Protein AF-A0A6N8U1L9-F1 (afdb_monomer_lite)

pLDDT: mean 77.26, std 10.31, range [38.34, 92.69]

Secondary structure (DSSP, 8-state):
-HHHHHHHHHHHHHHHHHHHHHHHHH---SS--HHHHHHHHHHHHHHHHHGGGGGSS--HHHHHHHHHHHHHHHHHHHHHHTTSS-S-HHHHHHHHHHHHHHHHHHHHHHHHHHHHHHHHHHHHHTT-

Organism: NCBI:txid157225

Structure (mmCIF, N/CA/C/O backbone):
data_AF-A0A6N8U1L9-F1
#
_entry.id   AF-A0A6N8U1L9-F1
#
loop_
_atom_site.group_PDB
_atom_site.id
_atom_site.type_symbol
_atom_site.label_atom_id
_atom_site.label_alt_id
_atom_site.label_comp_id
_atom_site.label_asym_id
_atom_site.label_entity_id
_atom_site.label_seq_id
_atom_site.pdbx_PDB_ins_code
_atom_site.Cartn_x
_atom_site.Cartn_y
_atom_site.Cartn_z
_atom_site.occupancy
_atom_site.B_iso_or_equiv
_atom_site.auth_seq_id
_atom_site.auth_comp_id
_atom_site.auth_asym_id
_atom_site.auth_atom_id
_atom_site.pdbx_PDB_model_num
ATOM 1 N N . MET A 1 1 ? -19.283 13.752 7.484 1.00 38.34 1 MET A N 1
ATOM 2 C CA . MET A 1 1 ? -18.291 14.531 6.699 1.00 38.34 1 MET A CA 1
ATOM 3 C C . MET A 1 1 ? -16.903 14.582 7.337 1.00 38.34 1 MET A C 1
ATOM 5 O O . MET A 1 1 ? -15.953 14.319 6.615 1.00 38.34 1 MET A O 1
ATOM 9 N N . LYS A 1 2 ? -16.750 14.843 8.652 1.00 42.00 2 LYS A N 1
ATOM 10 C CA . LYS A 1 2 ? -15.425 14.837 9.319 1.00 42.00 2 LYS A CA 1
ATOM 11 C C . LYS A 1 2 ? -14.634 13.526 9.140 1.00 42.00 2 LYS A C 1
ATOM 13 O O . LYS A 1 2 ? -13.433 13.590 8.924 1.00 42.00 2 LYS A O 1
ATOM 18 N N . SER A 1 3 ? -15.294 12.362 9.165 1.00 56.94 3 SER A N 1
ATOM 19 C CA . SER A 1 3 ? -14.620 11.066 8.975 1.00 56.94 3 SER A CA 1
ATOM 20 C C . SER A 1 3 ? -14.092 10.869 7.550 1.00 56.94 3 SER A C 1
ATOM 22 O O . SER A 1 3 ? -12.941 10.497 7.378 1.00 56.94 3 SER A O 1
ATOM 24 N N . LEU A 1 4 ? -14.896 11.180 6.527 1.00 53.09 4 LEU A N 1
ATOM 25 C CA . LEU A 1 4 ? -14.529 10.980 5.119 1.00 53.09 4 LEU A CA 1
ATOM 26 C C . LEU A 1 4 ? -13.316 11.831 4.707 1.00 53.09 4 LEU A C 1
ATOM 28 O O . LEU A 1 4 ? -12.383 11.317 4.102 1.00 53.09 4 LEU A O 1
ATOM 32 N N . ILE A 1 5 ? -13.298 13.111 5.100 1.00 59.31 5 ILE A N 1
ATOM 33 C CA . ILE A 1 5 ? -12.166 14.020 4.849 1.00 59.31 5 ILE A CA 1
ATOM 34 C C . ILE A 1 5 ? -10.909 13.514 5.562 1.00 59.31 5 ILE A C 1
ATOM 36 O O . ILE A 1 5 ? -9.826 13.525 4.986 1.00 59.31 5 ILE A O 1
ATOM 40 N N . SER A 1 6 ? -11.055 13.010 6.791 1.00 60.03 6 SER A N 1
ATOM 41 C CA . SER A 1 6 ? -9.937 12.436 7.539 1.00 60.03 6 SER A CA 1
ATOM 42 C C . SER A 1 6 ? -9.358 11.187 6.866 1.00 60.03 6 SER A C 1
ATOM 44 O O . SER A 1 6 ? -8.142 11.019 6.875 1.00 60.03 6 SER A O 1
ATOM 46 N N . TYR A 1 7 ? -10.190 10.335 6.256 1.00 62.62 7 TYR A N 1
ATOM 47 C CA . TYR A 1 7 ? -9.720 9.168 5.498 1.00 62.62 7 TYR A CA 1
ATOM 48 C C . TYR A 1 7 ? -9.002 9.557 4.204 1.00 62.62 7 TYR A C 1
ATOM 50 O O . TYR A 1 7 ? -7.970 8.969 3.888 1.00 62.62 7 TYR A O 1
ATOM 58 N N . VAL A 1 8 ? -9.503 10.566 3.485 1.00 63.28 8 VAL A N 1
ATOM 59 C CA . VAL A 1 8 ? -8.842 11.095 2.281 1.00 63.28 8 VAL A CA 1
ATOM 60 C C . VAL A 1 8 ? -7.485 11.703 2.634 1.00 63.28 8 VAL A C 1
ATOM 62 O O . VAL A 1 8 ? -6.489 11.371 2.001 1.00 63.28 8 VAL A O 1
ATOM 65 N N . LEU A 1 9 ? -7.413 12.520 3.690 1.00 63.56 9 LEU A N 1
ATOM 66 C CA . LEU A 1 9 ? -6.152 13.105 4.157 1.00 63.56 9 LEU A CA 1
ATOM 67 C C . LEU A 1 9 ? -5.156 12.034 4.615 1.00 63.56 9 LEU A C 1
ATOM 69 O O . LEU A 1 9 ? -3.990 12.087 4.234 1.00 63.56 9 LEU A O 1
ATOM 73 N N . ALA A 1 10 ? -5.610 11.031 5.372 1.00 65.06 10 ALA A N 1
ATOM 74 C CA . ALA A 1 10 ? -4.758 9.919 5.791 1.00 65.06 10 ALA A CA 1
ATOM 75 C C . ALA A 1 10 ? -4.216 9.135 4.586 1.00 65.06 10 ALA A C 1
ATOM 77 O O . ALA A 1 10 ? -3.025 8.840 4.528 1.00 65.06 10 ALA A O 1
ATOM 78 N N . SER A 1 11 ? -5.066 8.858 3.596 1.00 66.00 11 SER A N 1
ATOM 79 C CA . SER A 1 11 ? -4.674 8.233 2.330 1.00 66.00 11 SER A CA 1
ATOM 80 C C . SER A 1 11 ? -3.624 9.070 1.580 1.00 66.00 11 SER A C 1
ATOM 82 O O . SER A 1 11 ? -2.587 8.533 1.193 1.00 66.00 11 SER A O 1
ATOM 84 N N . MET A 1 12 ? -3.817 10.387 1.456 1.00 68.38 12 MET A N 1
ATOM 85 C CA . MET A 1 12 ? -2.845 11.288 0.821 1.00 68.38 12 MET A CA 1
ATOM 86 C C . MET A 1 12 ? -1.502 11.333 1.565 1.00 68.38 12 MET A C 1
ATOM 88 O O . MET A 1 12 ? -0.446 11.343 0.927 1.00 68.38 12 MET A O 1
ATOM 92 N N . CYS A 1 13 ? -1.516 11.323 2.902 1.00 70.38 13 CYS A N 1
ATOM 93 C CA . CYS A 1 13 ? -0.300 11.250 3.713 1.00 70.38 13 CYS A CA 1
ATOM 94 C C . CYS A 1 13 ? 0.445 9.924 3.504 1.00 70.38 13 CYS A C 1
ATOM 96 O O . CYS A 1 13 ? 1.662 9.942 3.334 1.00 70.38 13 CYS A O 1
ATOM 98 N N . ILE A 1 14 ? -0.273 8.795 3.455 1.00 70.69 14 ILE A N 1
ATOM 99 C CA . ILE A 1 14 ? 0.311 7.472 3.169 1.00 70.69 14 ILE A CA 1
ATOM 100 C C . ILE A 1 14 ? 0.961 7.468 1.782 1.00 70.69 14 ILE A C 1
ATOM 102 O O . ILE A 1 14 ? 2.104 7.041 1.639 1.00 70.69 14 ILE A O 1
ATOM 106 N N . GLY A 1 15 ? 0.273 8.016 0.782 1.00 71.38 15 GLY A N 1
ATOM 107 C CA . GLY A 1 15 ? 0.808 8.177 -0.566 1.00 71.38 15 GLY A CA 1
ATOM 108 C C . GLY A 1 15 ? 2.089 8.980 -0.632 1.00 71.38 15 GLY A C 1
ATOM 109 O O . GLY A 1 15 ? 3.082 8.554 -1.218 1.00 71.38 15 GLY A O 1
ATOM 110 N N . SER A 1 16 ? 2.066 10.140 0.018 1.00 72.75 16 SER A N 1
ATOM 111 C CA . SER A 1 16 ? 3.205 11.056 0.070 1.00 72.75 16 SER A CA 1
ATOM 112 C C . SER A 1 16 ? 4.400 10.425 0.789 1.00 72.75 16 SER A C 1
ATOM 114 O O . SER A 1 16 ? 5.539 10.605 0.365 1.00 72.75 16 SER A O 1
ATOM 116 N N . PHE A 1 17 ? 4.148 9.635 1.836 1.00 76.12 17 PHE A N 1
ATOM 117 C CA . PHE A 1 17 ? 5.180 8.888 2.551 1.00 76.12 17 PHE A CA 1
ATOM 118 C C . PHE A 1 17 ? 5.800 7.779 1.691 1.00 76.12 17 PHE A C 1
ATOM 120 O O . PHE A 1 17 ? 7.022 7.661 1.635 1.00 76.12 17 PHE A O 1
ATOM 127 N N . ILE A 1 18 ? 4.982 7.010 0.964 1.00 70.06 18 ILE A N 1
ATOM 128 C CA . ILE A 1 18 ? 5.477 5.969 0.049 1.00 70.06 18 ILE A CA 1
ATOM 129 C C . ILE A 1 18 ? 6.320 6.592 -1.072 1.00 70.06 18 ILE A C 1
ATOM 131 O O . ILE A 1 18 ? 7.397 6.089 -1.379 1.00 70.06 18 ILE A O 1
ATOM 135 N N . TYR A 1 19 ? 5.890 7.723 -1.632 1.00 73.25 19 TYR A N 1
ATOM 136 C CA . TYR A 1 19 ? 6.668 8.452 -2.637 1.00 73.25 19 TYR A CA 1
ATOM 137 C C . TYR A 1 19 ? 8.019 8.948 -2.109 1.00 73.25 19 TYR A C 1
ATOM 139 O O . TYR A 1 19 ? 9.027 8.833 -2.803 1.00 73.25 19 TYR A O 1
ATOM 147 N N . LEU A 1 20 ? 8.061 9.444 -0.868 1.00 76.44 20 LEU A N 1
ATOM 148 C CA . LEU A 1 20 ? 9.310 9.807 -0.193 1.00 76.44 20 LEU A CA 1
ATOM 149 C C . LEU A 1 20 ? 10.259 8.610 -0.064 1.00 76.44 20 LEU A C 1
ATOM 151 O O . LEU A 1 20 ? 11.445 8.749 -0.350 1.00 76.44 20 LEU A O 1
ATOM 155 N N . ILE A 1 21 ? 9.747 7.433 0.310 1.00 72.12 21 ILE A N 1
ATOM 156 C CA . ILE A 1 21 ? 10.552 6.204 0.385 1.00 72.12 21 ILE A CA 1
ATOM 157 C C . ILE A 1 21 ? 11.108 5.834 -0.994 1.00 72.12 21 ILE A C 1
ATOM 159 O O . ILE A 1 21 ? 12.291 5.512 -1.101 1.00 72.12 21 ILE A O 1
ATOM 163 N N . ILE A 1 22 ? 10.294 5.918 -2.051 1.00 69.44 22 ILE A N 1
ATOM 164 C CA . ILE A 1 22 ? 10.739 5.651 -3.427 1.00 69.44 22 ILE A CA 1
ATOM 165 C C . ILE A 1 22 ? 11.860 6.624 -3.826 1.00 69.44 22 ILE A C 1
ATOM 167 O O . ILE A 1 22 ? 12.908 6.179 -4.282 1.00 69.44 22 ILE A O 1
ATOM 171 N N . LEU A 1 23 ? 11.703 7.927 -3.574 1.00 70.12 23 LEU A N 1
ATOM 172 C CA . LEU A 1 23 ? 12.741 8.934 -3.846 1.00 70.12 23 LEU A CA 1
ATOM 173 C C . LEU A 1 23 ? 14.050 8.672 -3.088 1.00 70.12 23 LEU A C 1
ATOM 175 O O . LEU A 1 23 ? 15.128 8.848 -3.646 1.00 70.12 23 LEU A O 1
ATOM 179 N N . VAL A 1 24 ? 13.973 8.247 -1.824 1.00 74.88 24 VAL A N 1
ATOM 180 C CA . VAL A 1 24 ? 15.162 7.898 -1.027 1.00 74.88 24 VAL A CA 1
ATOM 181 C C . VAL A 1 24 ? 15.837 6.631 -1.557 1.00 74.88 24 VAL A C 1
ATOM 183 O O . VAL A 1 24 ? 17.060 6.543 -1.541 1.00 74.88 24 VAL A O 1
ATOM 186 N N . THR A 1 25 ? 15.056 5.661 -2.036 1.00 67.12 25 THR A N 1
ATOM 187 C CA . THR A 1 25 ? 15.569 4.349 -2.466 1.00 67.12 25 THR A CA 1
ATOM 188 C C . THR A 1 25 ? 16.173 4.395 -3.870 1.00 67.12 25 THR A C 1
ATOM 190 O O . THR A 1 25 ? 17.205 3.777 -4.110 1.00 67.12 25 THR A O 1
ATOM 193 N N . TYR A 1 26 ? 15.554 5.142 -4.787 1.00 67.81 26 TYR A N 1
ATOM 194 C CA . TYR A 1 26 ? 15.942 5.198 -6.202 1.00 67.81 26 TYR A CA 1
ATOM 195 C C . TYR A 1 26 ? 16.693 6.485 -6.586 1.00 67.81 26 TYR A C 1
ATOM 197 O O . TYR A 1 26 ? 17.139 6.622 -7.723 1.00 67.81 26 TYR A O 1
ATOM 205 N N . GLY A 1 27 ? 16.877 7.411 -5.639 1.00 61.53 27 GLY A N 1
ATOM 206 C CA . GLY A 1 27 ? 17.575 8.679 -5.842 1.00 61.53 27 GLY A CA 1
ATOM 207 C C . GLY A 1 27 ? 16.675 9.810 -6.366 1.00 61.53 27 GLY A C 1
ATOM 208 O O . GLY A 1 27 ? 15.541 9.581 -6.801 1.00 61.53 27 GLY A O 1
ATOM 209 N N . PRO A 1 28 ? 17.156 11.068 -6.307 1.00 61.19 28 PRO A N 1
ATOM 210 C CA . PRO A 1 28 ? 16.415 12.213 -6.815 1.00 61.19 28 PRO A CA 1
ATOM 211 C C . PRO A 1 28 ? 16.222 12.071 -8.325 1.00 61.19 28 PRO A C 1
ATOM 213 O O . PRO A 1 28 ? 17.178 12.005 -9.093 1.00 61.19 28 PRO A O 1
ATOM 216 N N . VAL A 1 29 ? 14.965 12.040 -8.756 1.00 59.72 29 VAL A N 1
ATOM 217 C CA . VAL A 1 29 ? 14.633 12.052 -10.178 1.00 59.72 29 VAL A CA 1
ATOM 218 C C . VAL A 1 29 ? 15.030 13.422 -10.732 1.00 59.72 29 VAL A C 1
ATOM 220 O O . VAL A 1 29 ? 14.401 14.419 -10.385 1.00 59.72 29 VAL A O 1
ATOM 223 N N . GLU A 1 30 ? 16.039 13.480 -11.608 1.00 57.25 30 GLU A N 1
ATOM 224 C CA . GLU A 1 30 ? 16.522 14.731 -12.235 1.00 57.25 30 GLU A CA 1
ATOM 225 C C . GLU A 1 30 ? 15.413 15.508 -12.973 1.00 57.25 30 GLU A C 1
ATOM 227 O O . GLU A 1 30 ? 15.529 16.707 -13.198 1.00 57.25 30 GLU A O 1
ATOM 232 N N . ASN A 1 31 ? 14.296 14.842 -13.281 1.00 56.47 31 ASN A N 1
ATOM 233 C CA . ASN A 1 31 ? 13.067 15.436 -13.789 1.00 56.47 31 ASN A CA 1
ATOM 234 C C . ASN A 1 31 ? 11.856 14.913 -13.009 1.00 56.47 31 ASN A C 1
ATOM 236 O O . ASN A 1 31 ? 11.244 13.907 -13.382 1.00 56.47 31 ASN A O 1
ATOM 240 N N . VAL A 1 32 ? 11.489 15.599 -11.924 1.00 60.50 32 VAL A N 1
ATOM 241 C CA . VAL A 1 32 ? 10.228 15.347 -11.211 1.00 60.50 32 VAL A CA 1
ATOM 242 C C . VAL A 1 32 ? 9.063 15.721 -12.130 1.00 60.50 32 VAL A C 1
ATOM 244 O O . VAL A 1 32 ? 8.583 16.852 -12.150 1.00 60.50 32 VAL A O 1
ATOM 247 N N . GLN A 1 33 ? 8.612 14.761 -12.933 1.00 68.50 33 GLN A N 1
ATOM 248 C CA . GLN A 1 33 ? 7.408 14.907 -13.740 1.00 68.50 33 GLN A CA 1
ATOM 249 C C . GLN A 1 33 ? 6.199 14.890 -12.805 1.00 68.50 33 GLN A C 1
ATOM 251 O O . GLN A 1 33 ? 5.975 13.915 -12.088 1.00 68.50 33 GLN A O 1
ATOM 256 N N . VAL A 1 34 ? 5.406 15.963 -12.822 1.00 69.62 34 VAL A N 1
ATOM 257 C CA . VAL A 1 34 ? 4.212 16.128 -11.969 1.00 69.62 34 VAL A CA 1
ATOM 258 C C . VAL A 1 34 ? 3.234 14.951 -12.125 1.00 69.62 34 VAL A C 1
ATOM 260 O O . VAL A 1 34 ? 2.590 14.537 -11.164 1.00 69.62 34 VAL A O 1
ATOM 263 N N . GLU A 1 35 ? 3.197 14.335 -13.309 1.00 71.81 35 GLU A N 1
ATOM 264 C CA . GLU A 1 35 ? 2.433 13.117 -13.608 1.00 71.81 35 GLU A CA 1
ATOM 265 C C . GLU A 1 35 ? 2.729 11.955 -12.641 1.00 71.81 35 GLU A C 1
ATOM 267 O O . GLU A 1 35 ? 1.822 11.217 -12.245 1.00 71.81 35 GLU A O 1
ATOM 272 N N . ARG A 1 36 ? 3.980 11.828 -12.183 1.00 72.06 36 ARG A N 1
ATOM 273 C CA . ARG A 1 36 ? 4.408 10.788 -11.235 1.00 72.06 36 ARG A CA 1
ATOM 274 C C . ARG A 1 36 ? 3.795 11.014 -9.855 1.00 72.06 36 ARG A C 1
ATOM 276 O O . ARG A 1 36 ? 3.292 10.078 -9.239 1.00 72.06 36 ARG A O 1
ATOM 283 N N . ILE A 1 37 ? 3.757 12.269 -9.406 1.00 73.56 37 ILE A N 1
ATOM 284 C CA . ILE A 1 37 ? 3.130 12.664 -8.136 1.00 73.56 37 ILE A CA 1
ATOM 285 C C . ILE A 1 37 ? 1.623 12.397 -8.193 1.00 73.56 37 ILE A C 1
ATOM 287 O O . ILE A 1 37 ? 1.074 11.765 -7.288 1.00 73.56 37 ILE A O 1
ATOM 291 N N . TYR A 1 38 ? 0.961 12.803 -9.280 1.00 74.94 38 TYR A N 1
ATOM 292 C CA . TYR A 1 38 ? -0.469 12.542 -9.459 1.00 74.94 38 TYR A CA 1
ATOM 293 C C . TYR A 1 38 ? -0.788 11.047 -9.476 1.00 74.94 38 TYR A C 1
ATOM 295 O O . TYR A 1 38 ? -1.771 10.628 -8.871 1.00 74.94 38 TYR A O 1
ATOM 303 N N . SER A 1 39 ? 0.062 10.226 -10.092 1.00 77.75 39 SER A N 1
ATOM 304 C CA . SER A 1 39 ? -0.143 8.774 -10.148 1.00 77.75 39 SER A CA 1
ATOM 305 C C . SER A 1 39 ? -0.069 8.122 -8.764 1.00 77.75 39 SER A C 1
ATOM 307 O O . SER A 1 39 ? -0.925 7.310 -8.415 1.00 77.75 39 SER A O 1
ATOM 309 N N . VAL A 1 40 ? 0.888 8.533 -7.925 1.00 77.00 40 VAL A N 1
ATOM 310 C CA . VAL A 1 40 ? 0.961 8.102 -6.517 1.00 77.00 40 VAL A CA 1
ATOM 311 C C . VAL A 1 40 ? -0.287 8.538 -5.751 1.00 77.00 40 VAL A C 1
ATOM 313 O O . VAL A 1 40 ? -0.837 7.761 -4.967 1.00 77.00 40 VAL A O 1
ATOM 316 N N . TRP A 1 41 ? -0.767 9.762 -5.972 1.00 79.44 41 TRP A N 1
ATOM 317 C CA . TRP A 1 41 ? -1.979 10.254 -5.316 1.00 79.44 41 TRP A CA 1
ATOM 318 C C . TRP A 1 41 ? -3.219 9.465 -5.739 1.00 79.44 41 TRP A C 1
ATOM 320 O O . TRP A 1 41 ? -4.035 9.129 -4.884 1.00 79.44 41 TRP A O 1
ATOM 330 N N . VAL A 1 42 ? -3.331 9.096 -7.017 1.00 80.88 42 VAL A N 1
ATOM 331 C CA . VAL A 1 42 ? -4.405 8.227 -7.523 1.00 80.88 42 VAL A CA 1
ATOM 332 C C . VAL A 1 42 ? -4.326 6.834 -6.894 1.00 80.88 42 VAL A C 1
ATOM 334 O O . VAL A 1 42 ? -5.340 6.339 -6.397 1.00 80.88 42 VAL A O 1
ATOM 337 N N . ALA A 1 43 ? -3.137 6.224 -6.824 1.00 82.75 43 ALA A N 1
ATOM 338 C CA . ALA A 1 43 ? -2.959 4.935 -6.146 1.00 82.75 43 ALA A CA 1
ATOM 339 C C . ALA A 1 43 ? -3.352 5.007 -4.663 1.00 82.75 43 ALA A C 1
ATOM 341 O O . ALA A 1 43 ? -3.994 4.108 -4.119 1.00 82.75 43 ALA A O 1
ATOM 342 N N . SER A 1 44 ? -3.037 6.124 -4.020 1.00 80.50 44 SER A N 1
ATOM 343 C CA . SER A 1 44 ? -3.389 6.362 -2.623 1.00 80.50 44 SER A CA 1
ATOM 344 C C . SER A 1 44 ? -4.891 6.535 -2.447 1.00 80.50 44 SER A C 1
ATOM 346 O O . SER A 1 44 ? -5.476 5.935 -1.540 1.00 80.50 44 SER A O 1
ATOM 348 N N . ALA A 1 45 ? -5.539 7.290 -3.334 1.00 79.38 45 ALA A N 1
ATOM 349 C CA . ALA A 1 45 ? -6.986 7.455 -3.345 1.00 79.38 45 ALA A CA 1
ATOM 350 C C . ALA A 1 45 ? -7.707 6.110 -3.528 1.00 79.38 45 ALA A C 1
ATOM 352 O O . ALA A 1 45 ? -8.719 5.876 -2.867 1.00 79.38 45 ALA A O 1
ATOM 353 N N . ALA A 1 46 ? -7.156 5.194 -4.334 1.00 82.25 46 ALA A N 1
ATOM 354 C CA . ALA A 1 46 ? -7.680 3.835 -4.475 1.00 82.25 46 ALA A CA 1
ATOM 355 C C . ALA A 1 46 ? -7.639 3.054 -3.147 1.00 82.25 46 ALA A C 1
ATOM 357 O O . ALA A 1 46 ? -8.623 2.406 -2.789 1.00 82.25 46 ALA A O 1
ATOM 358 N N . ILE A 1 47 ? -6.562 3.182 -2.360 1.00 81.25 47 ILE A N 1
ATOM 359 C CA . ILE A 1 47 ? -6.506 2.630 -0.991 1.00 81.25 47 ILE A CA 1
ATOM 360 C C . ILE A 1 47 ? -7.566 3.285 -0.104 1.00 81.25 47 ILE A C 1
ATOM 362 O O . ILE A 1 47 ? -8.273 2.591 0.625 1.00 81.25 47 ILE A O 1
ATOM 366 N N . GLY A 1 48 ? -7.707 4.611 -0.191 1.00 75.56 48 GLY A N 1
ATOM 367 C CA . GLY A 1 48 ? -8.722 5.375 0.535 1.00 75.56 48 GLY A CA 1
ATOM 368 C C . GLY A 1 48 ? -10.135 4.855 0.261 1.00 75.56 48 GLY A C 1
ATOM 369 O O . GLY A 1 48 ? -10.879 4.579 1.203 1.00 75.56 48 GLY A O 1
ATOM 370 N N . ALA A 1 49 ? -10.470 4.628 -1.010 1.00 79.19 49 ALA A N 1
ATOM 371 C CA . ALA A 1 49 ? -11.732 4.028 -1.431 1.00 79.19 49 ALA A CA 1
ATOM 372 C C . ALA A 1 49 ? -11.875 2.579 -0.940 1.00 79.19 49 ALA A C 1
ATOM 374 O O . ALA A 1 49 ? -12.937 2.205 -0.443 1.00 79.19 49 ALA A O 1
ATOM 375 N N . ALA A 1 50 ? -10.804 1.781 -0.987 1.00 82.25 50 ALA A N 1
ATOM 376 C CA . ALA A 1 50 ? -10.812 0.426 -0.442 1.00 82.25 50 ALA A CA 1
ATOM 377 C C . ALA A 1 50 ? -11.124 0.418 1.061 1.00 82.25 50 ALA A C 1
ATOM 379 O O . ALA A 1 50 ? -11.791 -0.495 1.528 1.00 82.25 50 ALA A O 1
ATOM 380 N N . THR A 1 51 ? -10.757 1.458 1.819 1.00 76.50 51 THR A N 1
ATOM 381 C CA . THR A 1 51 ? -11.107 1.580 3.248 1.00 76.50 51 THR A CA 1
ATOM 382 C C . THR A 1 51 ? -12.617 1.619 3.519 1.00 76.50 51 THR A C 1
ATOM 384 O O . THR A 1 51 ? -13.040 1.334 4.641 1.00 76.50 51 THR A O 1
ATOM 387 N N . ILE A 1 52 ? -13.455 1.915 2.516 1.00 78.31 52 ILE A N 1
ATOM 388 C CA . ILE A 1 52 ? -14.922 1.869 2.644 1.00 78.31 52 ILE A CA 1
ATOM 389 C C . ILE A 1 52 ? -15.389 0.448 2.998 1.00 78.31 52 ILE A C 1
ATOM 391 O O . ILE A 1 52 ? -16.384 0.304 3.707 1.00 78.31 52 ILE A O 1
ATOM 395 N N . VAL A 1 53 ? -14.631 -0.601 2.636 1.00 79.81 53 VAL A N 1
ATOM 396 C CA . VAL A 1 53 ? -14.932 -1.987 3.049 1.00 79.81 53 VAL A CA 1
ATOM 397 C C . VAL A 1 53 ? -15.032 -2.148 4.569 1.00 79.81 53 VAL A C 1
ATOM 399 O O . VAL A 1 53 ? -15.735 -3.035 5.047 1.00 79.81 53 VAL A O 1
ATOM 402 N N . HIS A 1 54 ? -14.404 -1.256 5.347 1.00 76.00 54 HIS A N 1
ATOM 403 C CA . HIS A 1 54 ? -14.518 -1.244 6.808 1.00 76.00 54 HIS A CA 1
ATOM 404 C C . HIS A 1 54 ? -15.877 -0.804 7.345 1.00 76.00 54 HIS A C 1
ATOM 406 O O . HIS A 1 54 ? -16.150 -1.058 8.516 1.00 76.00 54 HIS A O 1
ATOM 412 N N . HIS A 1 55 ? -16.723 -0.202 6.509 1.00 78.00 55 HIS A N 1
ATOM 413 C CA . HIS A 1 55 ? -18.090 0.194 6.860 1.00 78.00 55 HIS A CA 1
ATOM 414 C C . HIS A 1 55 ? -19.109 -0.928 6.610 1.00 78.00 55 HIS A C 1
ATOM 416 O O . HIS A 1 55 ? -20.240 -0.841 7.082 1.00 78.00 55 HIS A O 1
ATOM 422 N N . PHE A 1 56 ? -18.721 -1.985 5.891 1.00 80.62 56 PHE A N 1
ATOM 423 C CA . PHE A 1 56 ? -19.562 -3.158 5.678 1.00 80.62 56 PHE A CA 1
ATOM 424 C C . PHE A 1 56 ? -19.329 -4.212 6.762 1.00 80.62 56 PHE A C 1
ATOM 426 O O . PHE A 1 56 ? -18.259 -4.290 7.370 1.00 80.62 56 PHE A O 1
ATOM 433 N N . ASN A 1 57 ? -20.334 -5.065 6.976 1.00 80.19 57 ASN A N 1
ATOM 434 C CA . ASN A 1 57 ? -20.296 -6.138 7.970 1.00 80.19 57 ASN A CA 1
ATOM 435 C C . ASN A 1 57 ? -19.500 -7.356 7.464 1.00 80.19 57 ASN A C 1
ATOM 437 O O . ASN A 1 57 ? -20.024 -8.459 7.321 1.00 80.19 57 ASN A O 1
ATOM 441 N N . TRP A 1 58 ? -18.242 -7.129 7.093 1.00 83.31 58 TRP A N 1
ATOM 442 C CA . TRP A 1 58 ? -17.328 -8.157 6.604 1.00 83.31 58 TRP A CA 1
ATOM 443 C C . TRP A 1 58 ? -16.400 -8.634 7.719 1.00 83.31 58 TRP A C 1
ATOM 445 O O . TRP A 1 58 ? -16.038 -7.879 8.629 1.00 83.31 58 TRP A O 1
ATOM 455 N N . ALA A 1 59 ? -15.947 -9.886 7.615 1.00 86.12 59 ALA A N 1
ATOM 456 C CA . ALA A 1 59 ? -14.923 -10.419 8.505 1.00 86.12 59 ALA A CA 1
ATOM 457 C C . ALA A 1 59 ? -13.693 -9.493 8.521 1.00 86.12 59 ALA A C 1
ATOM 459 O O . ALA A 1 59 ? -13.269 -8.988 7.481 1.00 86.12 59 ALA A O 1
ATOM 460 N N . SER A 1 60 ? -13.114 -9.266 9.706 1.00 79.25 60 SER A N 1
ATOM 461 C CA . SER A 1 60 ? -11.965 -8.360 9.890 1.00 79.25 60 SER A CA 1
ATOM 462 C C . SER A 1 60 ? -10.826 -8.666 8.911 1.00 79.25 60 SER A C 1
ATOM 464 O O . SER A 1 60 ? -10.352 -7.779 8.206 1.00 79.25 60 SER A O 1
ATOM 466 N N . LEU A 1 61 ? -10.474 -9.949 8.780 1.00 83.19 61 LEU A N 1
ATOM 467 C CA . LEU A 1 61 ? -9.423 -10.404 7.872 1.00 83.19 61 LEU A CA 1
ATOM 468 C C . LEU A 1 61 ? -9.720 -10.057 6.405 1.00 83.19 61 LEU A C 1
ATOM 470 O O . LEU A 1 61 ? -8.831 -9.598 5.697 1.00 83.19 61 LEU A O 1
ATOM 474 N N . ALA A 1 62 ? -10.971 -10.221 5.962 1.00 85.50 62 ALA A N 1
ATOM 475 C CA . ALA A 1 62 ? -11.375 -9.931 4.588 1.00 85.50 62 ALA A CA 1
ATOM 476 C C . ALA A 1 62 ? -11.260 -8.434 4.261 1.00 85.50 62 ALA A C 1
ATOM 478 O O . ALA A 1 62 ? -10.808 -8.066 3.179 1.00 85.50 62 ALA A O 1
ATOM 479 N N . ARG A 1 63 ? -11.608 -7.562 5.216 1.00 84.25 63 ARG A N 1
ATOM 480 C CA . ARG A 1 63 ? -11.493 -6.105 5.052 1.00 84.25 63 ARG A CA 1
ATOM 481 C C . ARG A 1 63 ? -10.046 -5.668 4.851 1.00 84.25 63 ARG A C 1
ATOM 483 O O . ARG A 1 63 ? -9.751 -4.925 3.917 1.00 84.25 63 ARG A O 1
ATOM 490 N N . TYR A 1 64 ? -9.144 -6.172 5.691 1.00 82.88 64 TYR A N 1
ATOM 491 C CA . TYR A 1 64 ? -7.718 -5.907 5.535 1.00 82.88 64 TYR A CA 1
ATOM 492 C C . TYR A 1 64 ? -7.187 -6.496 4.229 1.00 82.88 64 TYR A C 1
ATOM 494 O O . TYR A 1 64 ? -6.541 -5.772 3.480 1.00 82.88 64 TYR A O 1
ATOM 502 N N . ALA A 1 65 ? -7.509 -7.750 3.899 1.00 87.38 65 ALA A N 1
ATOM 503 C CA . ALA A 1 65 ? -7.051 -8.386 2.663 1.00 87.38 65 ALA A CA 1
ATOM 504 C C . ALA A 1 65 ? -7.385 -7.554 1.413 1.00 87.38 65 ALA A C 1
ATOM 506 O O . ALA A 1 65 ? -6.520 -7.366 0.559 1.00 87.38 65 ALA A O 1
ATOM 507 N N . VAL A 1 66 ? -8.592 -6.984 1.336 1.00 88.00 66 VAL A N 1
ATOM 508 C CA . VAL A 1 66 ? -8.970 -6.093 0.227 1.00 88.00 66 VAL A CA 1
ATOM 509 C C . VAL A 1 66 ? -8.175 -4.793 0.246 1.00 88.00 66 VAL A C 1
ATOM 511 O O . VAL A 1 66 ? -7.643 -4.393 -0.786 1.00 88.00 66 VAL A O 1
ATOM 514 N N . GLN A 1 67 ? -8.045 -4.143 1.402 1.00 85.06 67 GLN A N 1
ATOM 515 C CA . GLN A 1 67 ? -7.297 -2.891 1.503 1.00 85.06 67 GLN A CA 1
ATOM 516 C C . GLN A 1 67 ? -5.817 -3.067 1.122 1.00 85.06 67 GLN A C 1
ATOM 518 O O . GLN A 1 67 ? -5.283 -2.269 0.353 1.00 85.06 67 GLN A O 1
ATOM 523 N N . PHE A 1 68 ? -5.169 -4.124 1.620 1.00 86.25 68 PHE A N 1
ATOM 524 C CA . PHE A 1 68 ? -3.790 -4.471 1.271 1.00 86.25 68 PHE A CA 1
ATOM 525 C C . PHE A 1 68 ? -3.663 -4.852 -0.205 1.00 86.25 68 PHE A C 1
ATOM 527 O O . PHE A 1 68 ? -2.771 -4.349 -0.881 1.00 86.25 68 PHE A O 1
ATOM 534 N N . GLY A 1 69 ? -4.573 -5.681 -0.724 1.00 89.62 69 GLY A N 1
ATOM 535 C CA . GLY A 1 69 ? -4.564 -6.100 -2.125 1.00 89.62 69 GLY A CA 1
ATOM 536 C C . GLY A 1 69 ? -4.688 -4.921 -3.089 1.00 89.62 69 GLY A C 1
ATOM 537 O O . GLY A 1 69 ? -3.889 -4.804 -4.017 1.00 89.62 69 GLY A O 1
ATOM 538 N N . VAL A 1 70 ? -5.626 -4.003 -2.833 1.00 90.06 70 VAL A N 1
ATOM 539 C CA . VAL A 1 70 ? -5.792 -2.784 -3.641 1.00 90.06 70 VAL A CA 1
ATOM 540 C C . VAL A 1 70 ? -4.554 -1.896 -3.553 1.00 90.06 70 VAL A C 1
ATOM 542 O O . VAL A 1 70 ? -4.111 -1.387 -4.578 1.00 90.06 70 VAL A O 1
ATOM 545 N N . GLY A 1 71 ? -3.965 -1.732 -2.366 1.00 86.50 71 GLY A N 1
ATOM 546 C CA . GLY A 1 71 ? -2.756 -0.925 -2.209 1.00 86.50 71 GLY A CA 1
ATOM 547 C C . GLY A 1 71 ? -1.558 -1.485 -2.963 1.00 86.50 71 GLY A C 1
ATOM 548 O O . GLY A 1 71 ? -0.935 -0.760 -3.738 1.00 86.50 71 GLY A O 1
ATOM 549 N N . ILE A 1 72 ? -1.280 -2.780 -2.805 1.00 89.38 72 ILE A N 1
ATOM 550 C CA . ILE A 1 72 ? -0.193 -3.457 -3.520 1.00 89.38 72 ILE A CA 1
ATOM 551 C C . ILE A 1 72 ? -0.407 -3.346 -5.030 1.00 89.38 72 ILE A C 1
ATOM 553 O O . ILE A 1 72 ? 0.508 -2.937 -5.743 1.00 89.38 72 ILE A O 1
ATOM 557 N N . ALA A 1 73 ? -1.612 -3.649 -5.521 1.00 90.19 73 ALA A N 1
ATOM 558 C CA . ALA A 1 73 ? -1.917 -3.587 -6.946 1.00 90.19 73 ALA A CA 1
ATOM 559 C C . ALA A 1 73 ? -1.775 -2.162 -7.503 1.00 90.19 73 ALA A C 1
ATOM 561 O O . ALA A 1 73 ? -1.097 -1.965 -8.508 1.00 90.19 73 ALA A O 1
ATOM 562 N N . ALA A 1 74 ? -2.355 -1.162 -6.834 1.00 89.00 74 ALA A N 1
ATOM 563 C CA . ALA A 1 74 ? -2.321 0.223 -7.292 1.00 89.00 74 ALA A CA 1
ATOM 564 C C . ALA A 1 74 ? -0.890 0.776 -7.352 1.00 89.00 74 ALA A C 1
ATOM 566 O O . ALA A 1 74 ? -0.502 1.367 -8.360 1.00 89.00 74 ALA A O 1
ATOM 567 N N . PHE A 1 75 ? -0.078 0.539 -6.317 1.00 84.94 75 PHE A N 1
ATOM 568 C CA . PHE A 1 75 ? 1.319 0.974 -6.319 1.00 84.94 75 PHE A CA 1
ATOM 569 C C . PHE A 1 75 ? 2.167 0.217 -7.338 1.00 84.94 75 PHE A C 1
ATOM 571 O O . PHE A 1 75 ? 2.992 0.838 -8.005 1.00 84.94 75 PHE A O 1
ATOM 578 N N . THR A 1 76 ? 1.945 -1.087 -7.505 1.00 88.00 76 THR A N 1
ATOM 579 C CA . THR A 1 76 ? 2.658 -1.889 -8.510 1.00 88.00 76 THR A CA 1
ATOM 580 C C . THR A 1 76 ? 2.361 -1.378 -9.918 1.00 88.00 76 THR A C 1
ATOM 582 O O . THR A 1 76 ? 3.288 -1.103 -10.672 1.00 88.00 76 THR A O 1
ATOM 585 N N . ILE A 1 77 ? 1.085 -1.155 -10.253 1.00 88.81 77 ILE A N 1
ATOM 586 C CA . ILE A 1 77 ? 0.672 -0.638 -11.568 1.00 88.81 77 ILE A CA 1
ATOM 587 C C . ILE A 1 77 ? 1.311 0.725 -11.846 1.00 88.81 77 ILE A C 1
ATOM 589 O O . ILE A 1 77 ? 1.842 0.934 -12.933 1.00 88.81 77 ILE A O 1
ATOM 593 N N . VAL A 1 78 ? 1.304 1.638 -10.869 1.00 86.25 78 VAL A N 1
ATOM 594 C CA . VAL A 1 78 ? 1.920 2.967 -11.024 1.00 86.25 78 VAL A CA 1
ATOM 595 C C . VAL A 1 78 ? 3.426 2.867 -11.265 1.00 86.25 78 VAL A C 1
ATOM 597 O O . VAL A 1 78 ? 3.947 3.563 -12.131 1.00 86.25 78 VAL A O 1
ATOM 600 N N . ASN A 1 79 ? 4.127 1.994 -10.539 1.00 82.06 79 ASN A N 1
ATOM 601 C CA . ASN A 1 79 ? 5.573 1.842 -10.704 1.00 82.06 79 ASN A CA 1
ATOM 602 C C . ASN A 1 79 ? 5.932 1.201 -12.054 1.00 82.06 79 ASN A C 1
ATOM 604 O O . ASN A 1 79 ? 6.894 1.636 -12.683 1.00 82.06 79 ASN A O 1
ATOM 608 N N . ILE A 1 80 ? 5.135 0.242 -12.540 1.00 87.50 80 ILE A N 1
ATOM 609 C CA . ILE A 1 80 ? 5.307 -0.339 -13.881 1.00 87.50 80 ILE A CA 1
ATOM 610 C C . ILE A 1 80 ? 5.014 0.706 -14.968 1.00 87.50 80 ILE A C 1
ATOM 612 O O . ILE A 1 80 ? 5.797 0.848 -15.903 1.00 87.50 80 ILE A O 1
ATOM 616 N N . TYR A 1 81 ? 3.925 1.474 -14.841 1.00 85.94 81 TYR A N 1
ATOM 617 C CA . TYR A 1 81 ? 3.534 2.497 -15.822 1.00 85.94 81 TYR A CA 1
ATOM 618 C C . TYR A 1 81 ? 4.609 3.578 -16.006 1.00 85.94 81 TYR A C 1
ATOM 620 O O . TYR A 1 81 ? 4.858 4.014 -17.127 1.00 85.94 81 TYR A O 1
ATOM 628 N N . HIS A 1 82 ? 5.288 3.971 -14.923 1.00 81.69 82 HIS A N 1
ATOM 629 C CA . HIS A 1 82 ? 6.383 4.951 -14.965 1.00 81.69 82 HIS A CA 1
ATOM 630 C C . HIS A 1 82 ? 7.763 4.344 -15.255 1.00 81.69 82 HIS A C 1
ATOM 632 O O . HIS A 1 82 ? 8.753 5.077 -15.272 1.00 81.69 82 HIS A O 1
ATOM 638 N N . GLY A 1 83 ? 7.847 3.028 -15.477 1.00 80.31 83 GLY A N 1
ATOM 639 C CA . GLY A 1 83 ? 9.104 2.330 -15.762 1.00 80.31 83 GLY A CA 1
ATOM 640 C C . GLY A 1 83 ? 10.081 2.278 -14.582 1.00 80.31 83 GLY A C 1
ATOM 641 O O . GLY A 1 83 ? 11.284 2.180 -14.794 1.00 80.31 83 GLY A O 1
ATOM 642 N N . TRP A 1 84 ? 9.590 2.384 -13.344 1.00 78.19 84 TRP A N 1
ATOM 643 C CA . TRP A 1 84 ? 10.400 2.259 -12.121 1.00 78.19 84 TRP A CA 1
ATOM 644 C C . TRP A 1 84 ? 10.577 0.819 -11.651 1.00 78.19 84 TRP A C 1
ATOM 646 O O . TRP A 1 84 ? 11.461 0.535 -10.847 1.00 78.19 84 TRP A O 1
ATOM 656 N N . LEU A 1 85 ? 9.707 -0.065 -12.126 1.00 81.94 85 LEU A N 1
ATOM 657 C CA . LEU A 1 85 ? 9.719 -1.482 -11.819 1.00 81.94 85 LEU A CA 1
ATOM 658 C C . LEU A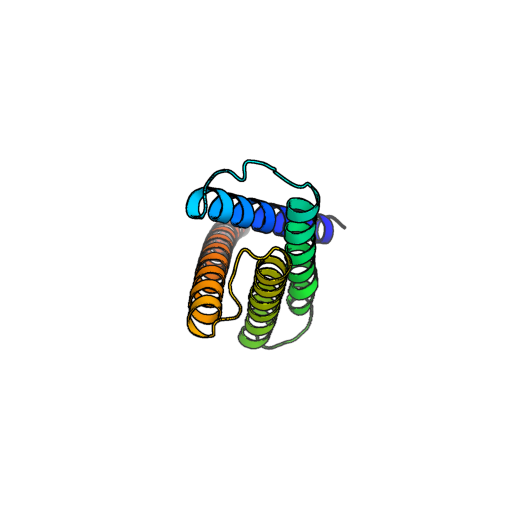 1 85 ? 9.731 -2.242 -13.138 1.00 81.94 85 LEU A C 1
ATOM 660 O O . LEU A 1 85 ? 8.845 -2.023 -13.974 1.00 81.94 85 LEU A O 1
ATOM 664 N N . GLU A 1 86 ? 10.709 -3.120 -13.336 1.00 86.69 86 GLU A N 1
ATOM 665 C CA . GLU A 1 86 ? 10.701 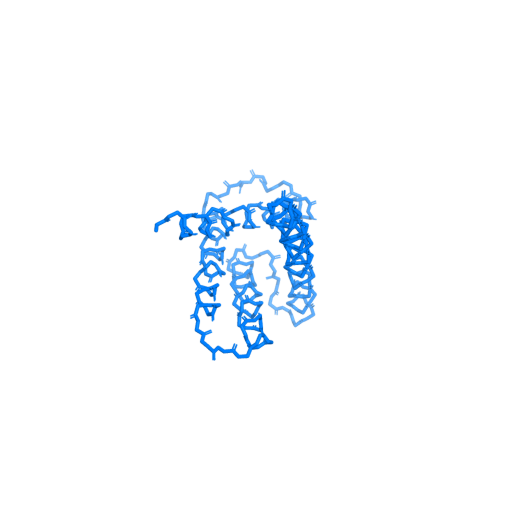-3.981 -14.507 1.00 86.69 86 GLU A CA 1
ATOM 666 C C . GLU A 1 86 ? 9.570 -5.005 -14.380 1.00 86.69 86 GLU A C 1
ATOM 668 O O . GLU A 1 86 ? 9.163 -5.414 -13.287 1.00 86.69 86 GLU A O 1
ATOM 673 N N . ILE A 1 87 ? 9.051 -5.463 -15.522 1.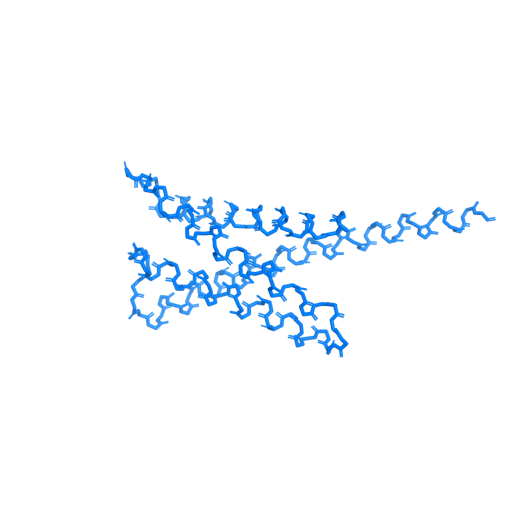00 87.38 87 ILE A N 1
ATOM 674 C CA . ILE A 1 87 ? 8.029 -6.516 -15.561 1.00 87.38 87 ILE A CA 1
ATOM 675 C C . ILE A 1 87 ? 8.720 -7.873 -15.361 1.00 87.38 87 ILE A C 1
ATOM 677 O O . ILE A 1 87 ? 8.754 -8.734 -16.239 1.00 87.38 87 ILE A O 1
ATOM 681 N N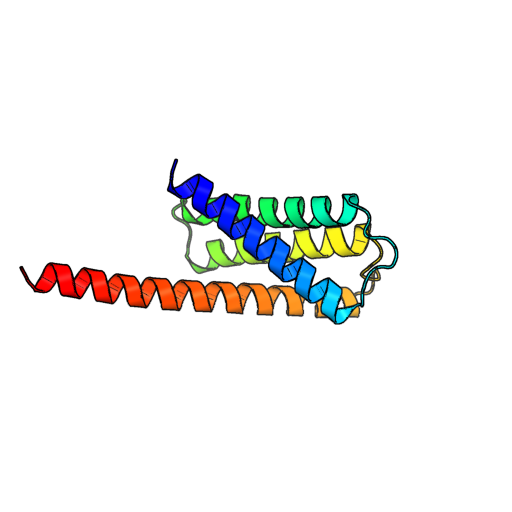 . SER A 1 88 ? 9.309 -8.042 -14.181 1.00 92.69 88 SER A N 1
ATOM 682 C CA . SER A 1 88 ? 9.981 -9.244 -13.711 1.00 92.69 88 SER A CA 1
ATOM 683 C C . SER A 1 88 ? 9.245 -9.778 -12.490 1.00 92.69 88 SER A C 1
ATOM 685 O O . SER A 1 88 ? 8.912 -9.033 -11.568 1.00 92.69 88 SER A O 1
ATOM 687 N N . PHE A 1 89 ? 9.002 -11.090 -12.460 1.00 88.25 89 PHE A N 1
ATOM 688 C CA . PHE A 1 89 ? 8.304 -11.730 -11.343 1.00 88.25 89 PHE A CA 1
ATOM 689 C C . PHE A 1 89 ? 8.993 -11.451 -10.001 1.00 88.25 89 PHE A C 1
ATOM 691 O O . PHE A 1 89 ? 8.323 -11.144 -9.017 1.00 88.25 89 PHE A O 1
ATOM 698 N N . LEU A 1 90 ? 10.328 -11.522 -9.970 1.00 90.31 90 LEU A N 1
ATOM 699 C CA . LEU A 1 90 ? 11.103 -11.329 -8.746 1.00 90.31 90 LEU A CA 1
ATOM 700 C C . LEU A 1 90 ? 11.020 -9.879 -8.247 1.00 90.31 90 LEU A C 1
ATOM 702 O O . LEU A 1 90 ? 10.863 -9.651 -7.050 1.00 90.31 90 LEU A O 1
ATOM 706 N N . GLU A 1 91 ? 11.080 -8.905 -9.157 1.00 86.31 91 GLU A N 1
ATOM 707 C CA . GLU A 1 91 ? 10.969 -7.488 -8.801 1.00 86.31 91 GLU A CA 1
ATOM 708 C C . GLU A 1 91 ? 9.573 -7.136 -8.302 1.00 86.31 91 GLU A C 1
ATOM 710 O O . GLU A 1 91 ? 9.437 -6.525 -7.243 1.00 86.31 91 GLU A O 1
ATOM 715 N N . ILE A 1 92 ? 8.532 -7.589 -9.007 1.00 89.56 92 ILE A N 1
ATOM 716 C CA . ILE A 1 92 ? 7.138 -7.379 -8.605 1.00 89.56 92 ILE A CA 1
ATOM 717 C C . ILE A 1 92 ? 6.870 -8.000 -7.233 1.00 89.56 92 ILE A C 1
ATOM 719 O O . ILE A 1 92 ? 6.229 -7.371 -6.389 1.00 89.56 92 ILE A O 1
ATOM 723 N N . LEU A 1 93 ? 7.387 -9.205 -6.979 1.00 91.12 93 LEU A N 1
ATOM 724 C CA . LEU A 1 93 ? 7.246 -9.868 -5.686 1.00 91.12 93 LEU A CA 1
ATOM 725 C C . LEU A 1 93 ? 7.946 -9.082 -4.566 1.00 91.12 93 LEU A C 1
ATOM 727 O O . LEU A 1 93 ? 7.336 -8.827 -3.527 1.00 91.12 93 LEU A O 1
ATOM 731 N N . ASN A 1 94 ? 9.197 -8.665 -4.781 1.00 87.38 94 ASN A N 1
ATOM 732 C CA . ASN A 1 94 ? 9.975 -7.912 -3.793 1.00 87.38 94 ASN A CA 1
ATOM 733 C C . ASN A 1 94 ? 9.361 -6.535 -3.508 1.00 87.38 94 ASN A C 1
ATOM 735 O O . ASN A 1 94 ? 9.261 -6.116 -2.349 1.00 87.38 94 ASN A O 1
ATOM 739 N N . PHE A 1 95 ? 8.902 -5.843 -4.55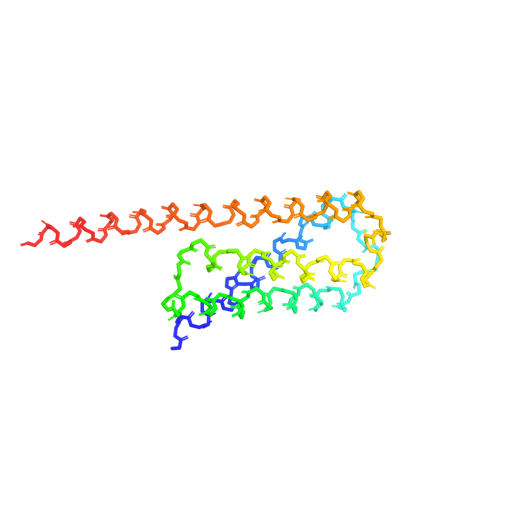0 1.00 86.69 95 PHE A N 1
ATOM 740 C CA . PHE A 1 95 ? 8.230 -4.556 -4.426 1.00 86.69 95 PHE A CA 1
ATOM 741 C C . PHE A 1 95 ? 6.888 -4.700 -3.700 1.00 86.69 95 PHE A C 1
ATOM 743 O O . PHE A 1 95 ? 6.623 -3.986 -2.730 1.00 86.69 95 PHE A O 1
ATOM 750 N N . GLY A 1 96 ? 6.072 -5.679 -4.098 1.00 87.69 96 GLY A N 1
ATOM 751 C CA . GLY A 1 96 ? 4.802 -5.984 -3.445 1.00 87.69 96 GLY A CA 1
ATOM 752 C C . GLY A 1 96 ? 4.969 -6.327 -1.963 1.00 87.69 96 GLY A C 1
ATOM 753 O O . GLY A 1 96 ? 4.205 -5.833 -1.130 1.00 87.69 96 GLY A O 1
ATOM 754 N N . LEU A 1 97 ? 6.006 -7.094 -1.611 1.00 88.62 97 LEU A N 1
ATOM 755 C CA . LEU A 1 97 ? 6.345 -7.400 -0.220 1.00 88.62 97 LEU A CA 1
ATOM 756 C C . LEU A 1 97 ? 6.755 -6.141 0.554 1.00 88.62 97 LEU A C 1
ATOM 758 O O . LEU A 1 97 ? 6.320 -5.946 1.688 1.00 88.62 97 LEU A O 1
ATOM 762 N N . SER A 1 98 ? 7.538 -5.258 -0.064 1.00 86.31 98 SER A N 1
ATOM 763 C CA . SER A 1 98 ? 7.955 -3.988 0.544 1.00 86.31 98 SER A CA 1
ATOM 764 C C . SER A 1 98 ? 6.751 -3.092 0.847 1.00 86.31 98 SER A C 1
ATOM 766 O O . SER A 1 98 ? 6.607 -2.601 1.969 1.00 86.31 98 SER A O 1
ATOM 768 N N . ILE A 1 99 ? 5.826 -2.945 -0.108 1.00 86.00 99 ILE A N 1
ATOM 769 C CA . ILE A 1 99 ? 4.576 -2.196 0.087 1.00 86.00 99 ILE A CA 1
ATOM 770 C C . ILE A 1 99 ? 3.708 -2.840 1.171 1.00 86.00 99 ILE A C 1
ATOM 772 O O . ILE A 1 99 ? 3.185 -2.132 2.035 1.00 86.00 99 ILE A O 1
ATOM 776 N N . PHE A 1 100 ? 3.590 -4.170 1.180 1.00 87.50 100 PHE A N 1
ATOM 777 C CA . PHE A 1 100 ? 2.863 -4.892 2.222 1.00 87.50 100 PHE A CA 1
ATOM 778 C C . PHE A 1 100 ? 3.417 -4.583 3.620 1.00 87.50 100 PHE A C 1
ATOM 780 O O . PHE A 1 100 ? 2.647 -4.237 4.519 1.00 87.50 100 PHE A O 1
ATOM 787 N N . LEU A 1 101 ? 4.741 -4.640 3.798 1.00 88.19 101 LEU A N 1
ATOM 788 C CA . LEU A 1 101 ? 5.401 -4.336 5.071 1.00 88.19 101 LEU A CA 1
ATOM 789 C C . LEU A 1 101 ? 5.172 -2.884 5.508 1.00 88.19 101 LEU A C 1
ATOM 791 O O . LEU A 1 101 ? 4.869 -2.640 6.678 1.00 88.19 101 LEU A O 1
ATOM 795 N N . ILE A 1 102 ? 5.246 -1.928 4.578 1.00 84.38 102 ILE A N 1
ATOM 796 C CA . ILE A 1 102 ? 4.964 -0.512 4.859 1.00 84.38 102 ILE A CA 1
ATOM 797 C C . ILE A 1 102 ? 3.511 -0.333 5.319 1.00 84.38 102 ILE A C 1
ATOM 799 O O . ILE A 1 102 ? 3.253 0.285 6.353 1.00 84.38 102 ILE A O 1
ATOM 803 N N . MET A 1 103 ? 2.548 -0.902 4.592 1.00 83.00 103 MET A N 1
ATOM 804 C CA . MET A 1 103 ? 1.131 -0.813 4.954 1.00 83.00 103 MET A CA 1
ATOM 805 C C . MET A 1 103 ? 0.831 -1.508 6.292 1.00 83.00 103 MET A C 1
ATOM 807 O O . MET A 1 103 ? -0.023 -1.040 7.055 1.00 83.00 103 MET A O 1
ATOM 811 N N . LEU A 1 104 ? 1.537 -2.600 6.602 1.00 85.75 104 LEU A N 1
ATOM 812 C CA . LEU A 1 104 ? 1.405 -3.328 7.862 1.00 85.75 104 LEU A CA 1
ATOM 813 C C . LEU A 1 104 ? 1.942 -2.497 9.028 1.00 85.75 104 LEU A C 1
ATOM 815 O O . LEU A 1 104 ? 1.263 -2.380 10.048 1.00 85.75 104 LEU A O 1
ATOM 819 N N . LEU A 1 105 ? 3.094 -1.846 8.850 1.00 84.19 105 LEU A N 1
ATOM 820 C CA . LEU A 1 105 ? 3.658 -0.914 9.825 1.00 84.19 105 LEU A CA 1
ATOM 821 C C . LEU A 1 105 ? 2.696 0.249 10.105 1.00 84.19 105 LEU A C 1
ATOM 823 O O . LEU A 1 105 ? 2.398 0.538 11.263 1.00 84.19 105 LEU A O 1
ATOM 827 N N . ILE A 1 106 ? 2.156 0.875 9.054 1.00 80.88 106 ILE A N 1
ATOM 828 C CA . ILE A 1 106 ? 1.183 1.972 9.178 1.00 80.88 106 ILE A CA 1
ATOM 829 C C . ILE A 1 106 ? -0.066 1.503 9.936 1.00 80.88 106 ILE A C 1
ATOM 831 O O . ILE A 1 106 ? -0.540 2.178 10.852 1.00 80.88 106 ILE A O 1
ATOM 835 N N . SER A 1 107 ? -0.587 0.325 9.590 1.00 78.88 107 SER A N 1
ATOM 836 C CA . SER A 1 107 ? -1.761 -0.253 10.253 1.00 78.88 107 SER A CA 1
ATOM 837 C C . SER A 1 107 ? -1.492 -0.560 11.729 1.00 78.88 107 SER A C 1
ATOM 839 O O . SER A 1 107 ? -2.341 -0.277 12.575 1.00 78.88 107 SER A O 1
ATOM 841 N N . ALA A 1 108 ? -0.305 -1.078 12.056 1.00 80.94 108 ALA A N 1
ATOM 842 C CA . ALA A 1 108 ? 0.103 -1.367 13.427 1.00 80.94 108 ALA A CA 1
ATOM 843 C C . ALA A 1 108 ? 0.213 -0.091 14.275 1.00 80.94 108 ALA A C 1
ATOM 845 O O . ALA A 1 108 ? -0.317 -0.046 15.387 1.00 80.94 108 ALA A O 1
ATOM 846 N N . VAL A 1 109 ? 0.831 0.970 13.745 1.00 80.31 109 VAL A N 1
ATOM 847 C CA . VAL A 1 109 ? 0.921 2.270 14.433 1.00 80.31 109 VAL A CA 1
ATOM 848 C C . VAL A 1 109 ? -0.474 2.841 14.694 1.00 80.31 109 VAL A C 1
ATOM 850 O O . VAL A 1 109 ? -0.775 3.228 15.824 1.00 80.31 109 VAL A O 1
ATOM 853 N N . ASN A 1 110 ? -1.356 2.827 13.691 1.00 75.50 110 ASN A N 1
ATOM 854 C CA . ASN A 1 110 ? -2.733 3.301 13.845 1.00 75.50 110 ASN A CA 1
ATOM 855 C C . ASN A 1 110 ? -3.516 2.495 14.891 1.00 75.50 110 ASN A C 1
ATOM 857 O O . ASN A 1 110 ? -4.251 3.070 15.694 1.00 75.50 110 ASN A O 1
ATOM 861 N N . TYR A 1 111 ? -3.330 1.174 14.927 1.00 79.75 111 TYR A N 1
ATOM 862 C CA . TYR A 1 111 ? -3.938 0.321 15.944 1.00 79.75 111 TYR A CA 1
ATOM 863 C C . TYR A 1 111 ? -3.451 0.674 17.358 1.00 79.75 111 TYR A C 1
ATOM 865 O O . TYR A 1 111 ? -4.264 0.807 18.274 1.00 79.75 111 TYR A O 1
ATOM 873 N N . LEU A 1 112 ? -2.142 0.884 17.544 1.00 79.62 112 LEU A N 1
ATOM 874 C CA . LEU A 1 112 ? -1.566 1.266 18.839 1.00 79.62 112 LEU A CA 1
ATOM 875 C C . LEU A 1 112 ? -2.081 2.626 19.325 1.00 79.62 112 LEU A C 1
ATOM 877 O O . LEU A 1 112 ? -2.425 2.763 20.503 1.00 79.62 112 LEU A O 1
ATOM 881 N N . LEU A 1 113 ? -2.175 3.612 18.428 1.00 77.12 113 LEU A N 1
ATOM 882 C CA . LEU A 1 113 ? -2.757 4.921 18.734 1.00 77.12 113 LEU A CA 1
ATO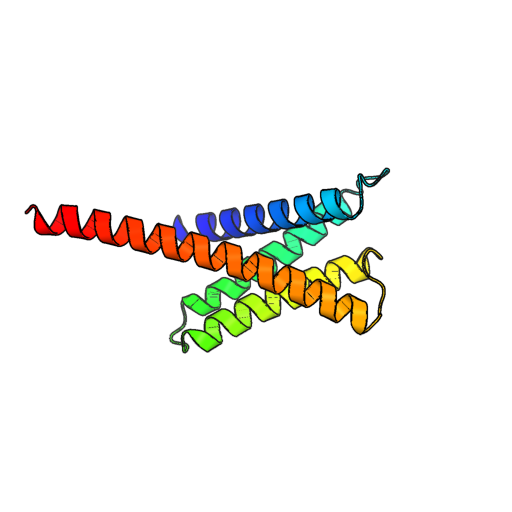M 883 C C . LEU A 1 113 ? -4.229 4.784 19.144 1.00 77.12 113 LEU A C 1
ATOM 885 O O . LEU A 1 113 ? -4.611 5.245 20.218 1.00 77.12 113 LEU A O 1
ATOM 889 N N . SER A 1 114 ? -5.024 4.042 18.369 1.00 73.75 114 SER A N 1
ATOM 890 C CA . SER A 1 114 ? -6.435 3.790 18.685 1.00 73.75 114 SER A CA 1
ATOM 891 C C . SER A 1 114 ? -6.620 3.064 20.024 1.00 73.75 114 SER A C 1
ATOM 893 O O . SER A 1 114 ? -7.559 3.360 20.769 1.00 73.75 114 SER A O 1
ATOM 895 N N . ALA A 1 115 ? -5.738 2.119 20.358 1.00 77.81 115 ALA A N 1
ATOM 896 C CA . ALA A 1 115 ? -5.769 1.410 21.635 1.00 77.81 115 ALA A CA 1
ATOM 897 C C . ALA A 1 115 ? -5.423 2.339 22.811 1.00 77.81 115 ALA A C 1
ATOM 899 O O . ALA A 1 115 ? -6.030 2.235 23.882 1.00 77.81 115 ALA A O 1
ATOM 900 N N . ARG A 1 116 ? -4.474 3.265 22.623 1.00 79.62 116 ARG A N 1
ATOM 901 C CA . ARG A 1 116 ? -4.132 4.289 23.620 1.00 79.62 116 ARG A CA 1
ATOM 902 C C . ARG A 1 116 ? -5.300 5.245 23.855 1.00 79.62 116 ARG A C 1
ATOM 904 O O . ARG A 1 116 ? -5.656 5.465 25.012 1.00 79.62 116 ARG A O 1
ATOM 911 N N . ASP A 1 117 ? -5.915 5.751 22.792 1.00 77.06 117 ASP A N 1
ATOM 912 C CA . ASP A 1 117 ? -7.053 6.672 22.886 1.00 77.06 117 ASP A CA 1
ATOM 913 C C . ASP A 1 117 ? -8.253 6.006 23.565 1.00 77.06 117 ASP A C 1
ATOM 915 O O . ASP A 1 117 ? -8.878 6.593 24.446 1.00 77.06 117 ASP A O 1
ATOM 919 N N . SER A 1 118 ? -8.507 4.731 23.254 1.00 73.50 118 SER A N 1
ATOM 920 C CA . SER A 1 118 ? -9.564 3.946 23.908 1.00 73.50 118 SER A CA 1
ATOM 921 C C . SER A 1 118 ? -9.333 3.802 25.417 1.00 73.50 118 SER A C 1
ATOM 923 O O . SER A 1 118 ? -10.269 3.937 26.206 1.00 73.50 118 SER A O 1
ATOM 925 N N . LYS A 1 119 ? -8.082 3.582 25.853 1.00 76.56 119 LYS A N 1
ATOM 926 C CA . LYS A 1 119 ? -7.737 3.563 27.288 1.00 76.56 119 LYS A CA 1
ATOM 927 C C . LYS A 1 119 ? -7.978 4.923 27.943 1.00 76.56 119 LYS A C 1
ATOM 929 O O . LYS A 1 119 ? -8.483 4.970 29.062 1.00 76.56 119 LYS A O 1
ATOM 934 N N . LEU A 1 120 ? -7.638 6.008 27.251 1.00 75.50 120 LEU A N 1
ATOM 935 C CA . LEU A 1 120 ? -7.807 7.380 27.732 1.00 75.50 120 LEU A CA 1
ATOM 936 C C . LEU A 1 120 ? -9.295 7.729 27.909 1.00 75.50 120 LEU A C 1
ATOM 938 O O . LEU A 1 120 ? -9.690 8.250 28.950 1.00 75.50 120 LEU A O 1
ATOM 942 N N . ILE A 1 121 ? -10.137 7.343 26.946 1.00 73.19 121 ILE A N 1
ATOM 943 C CA . ILE A 1 121 ? -11.598 7.501 27.014 1.00 73.19 121 ILE A CA 1
ATOM 944 C C . ILE A 1 121 ? -12.189 6.678 28.168 1.00 73.19 121 ILE A C 1
ATOM 946 O O . ILE A 1 121 ? -12.969 7.210 28.960 1.00 73.19 121 ILE A O 1
ATOM 950 N N . ASN A 1 122 ? -11.778 5.415 28.326 1.00 78.31 122 ASN A N 1
ATOM 951 C CA . ASN A 1 122 ? -12.252 4.566 29.425 1.00 78.31 122 ASN A CA 1
ATOM 952 C C . ASN A 1 122 ? -11.868 5.120 30.804 1.00 78.31 122 ASN A C 1
ATOM 954 O O . ASN A 1 122 ? -12.652 5.027 31.743 1.00 78.31 122 ASN A O 1
ATOM 958 N N . GLN A 1 123 ? -10.691 5.737 30.936 1.00 85.06 123 GLN A N 1
ATOM 959 C CA . GLN A 1 123 ? -10.286 6.402 32.178 1.00 85.06 123 GLN A CA 1
ATOM 960 C C . GLN A 1 123 ? -11.126 7.646 32.488 1.00 85.06 123 GLN A C 1
ATOM 962 O O . GLN A 1 123 ? -11.365 7.928 33.658 1.00 85.06 123 GLN A O 1
ATOM 967 N N . ILE A 1 124 ? -11.570 8.391 31.472 1.00 80.25 124 ILE A N 1
ATOM 968 C CA . ILE A 1 124 ? -12.462 9.546 31.655 1.00 80.25 124 ILE A CA 1
ATOM 969 C C . ILE A 1 124 ? -13.864 9.081 32.068 1.00 80.25 124 ILE A C 1
ATOM 971 O O . ILE A 1 124 ? -14.462 9.676 32.961 1.00 80.25 124 ILE A O 1
ATOM 975 N N . LEU A 1 125 ? -14.371 8.009 31.452 1.00 74.19 125 LEU A N 1
ATOM 976 C CA . LEU A 1 125 ? -15.697 7.458 31.747 1.00 74.19 125 LEU A CA 1
ATOM 977 C C . LEU A 1 125 ? -15.775 6.811 33.137 1.00 74.19 125 LEU A C 1
ATOM 979 O O . LEU A 1 125 ? -16.753 7.046 33.833 1.00 74.19 125 LEU A O 1
ATOM 983 N N . ASN A 1 126 ? -14.742 6.080 33.571 1.00 79.88 126 ASN A N 1
ATOM 984 C CA . ASN A 1 126 ? -14.688 5.458 34.907 1.00 79.88 126 ASN A CA 1
ATOM 985 C C . ASN A 1 126 ? -14.356 6.434 36.052 1.00 79.88 126 ASN A C 1
ATOM 987 O O . ASN A 1 126 ? -14.343 6.028 37.211 1.00 79.88 126 ASN A O 1
ATOM 991 N N . LYS A 1 127 ? -14.014 7.693 35.752 1.00 66.81 127 LYS A N 1
ATOM 992 C CA . LYS A 1 127 ? -13.815 8.750 36.762 1.00 66.81 127 LYS A CA 1
ATOM 993 C C . LYS A 1 127 ? -15.101 9.529 37.081 1.00 66.81 127 LYS A C 1
ATOM 995 O O . LYS A 1 127 ? -15.044 10.446 37.899 1.00 66.81 127 LYS A O 1
ATOM 1000 N N . LYS A 1 128 ? -16.220 9.195 36.434 1.00 49.00 128 LYS A N 1
ATOM 1001 C CA . LYS A 1 128 ? -17.576 9.598 36.830 1.00 49.00 128 LYS A CA 1
ATOM 1002 C C . LYS A 1 128 ? -18.236 8.478 37.619 1.00 49.00 128 LYS A C 1
ATOM 1004 O O . LYS A 1 128 ? -19.058 8.830 38.488 1.00 49.00 128 LYS A O 1
#

Sequence (128 aa):
MKSLISYVLASMCIGSFIYLIILVTYGPVENVQVERIYSVWVASAAIGAATIVHHFNWASLARYAVQFGVGIAAFTIVNIYHGWLEISFLEILNFGLSIFLIMLLISAVNYLLSARDSKLINQILNKK

InterPro domains:
  IPR021560 Protein of unknown function DUF3021 [PF11457] (1-124)

Foldseek 3Di:
DVVLVVLLVVLLVLLVVVVVVLCVVVHHDPDPDVVLSVLSSVLSVQLSVLCVLVVDPDDPVVSVVSSLVSNLVSVLVSCVVVVVFDPDPVRSVVSSVVSSVSVVVVVVVVVVVVVVVVVVVVVVVVVD

Radius of gyration: 17.09 Å; chains: 1; bounding box: 38×28×53 Å